Protein AF-A0A950PEP4-F1 (afdb_monomer_lite)

Structure (mmCIF, N/CA/C/O backbone):
data_AF-A0A950PEP4-F1
#
_entry.id   AF-A0A950PEP4-F1
#
loop_
_atom_site.group_PDB
_atom_site.id
_atom_site.type_symbol
_atom_site.label_atom_id
_atom_site.label_alt_id
_atom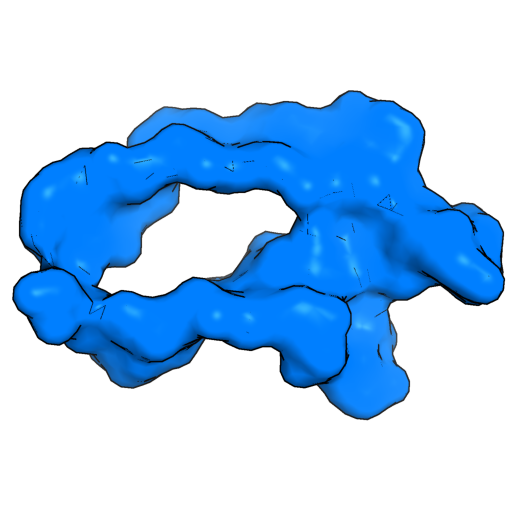_site.label_comp_id
_atom_site.label_asym_id
_atom_site.label_entity_id
_atom_site.label_seq_id
_atom_site.pdbx_PDB_ins_code
_atom_site.Cartn_x
_atom_site.Cartn_y
_atom_site.Cartn_z
_atom_site.occupancy
_atom_site.B_iso_or_equiv
_atom_site.auth_seq_id
_atom_site.auth_comp_id
_atom_site.auth_asym_id
_atom_site.auth_atom_id
_atom_site.pdbx_PDB_model_num
ATOM 1 N N . PHE A 1 1 ? -7.900 0.283 14.087 1.00 64.38 1 PHE A N 1
ATOM 2 C CA . PHE A 1 1 ? -7.400 -0.074 12.743 1.00 64.38 1 PHE A CA 1
ATOM 3 C C . PHE A 1 1 ? -7.588 -1.570 12.534 1.00 64.38 1 PHE A C 1
ATOM 5 O O . PHE A 1 1 ? -7.164 -2.331 13.392 1.00 64.38 1 PHE A O 1
ATOM 12 N N . ARG A 1 2 ? -8.302 -1.985 11.478 1.00 86.69 2 ARG A N 1
ATOM 13 C CA . ARG A 1 2 ? -8.751 -3.382 11.274 1.00 86.69 2 ARG A CA 1
ATOM 14 C C . ARG A 1 2 ? -7.775 -4.246 10.460 1.00 86.69 2 ARG A C 1
ATOM 16 O O . ARG A 1 2 ? -7.888 -5.464 10.494 1.00 86.69 2 ARG A O 1
ATOM 23 N N . ARG A 1 3 ? -6.827 -3.631 9.743 1.00 92.00 3 ARG A N 1
ATOM 24 C CA . ARG A 1 3 ? -5.844 -4.307 8.881 1.00 92.00 3 ARG A CA 1
ATOM 25 C C . ARG A 1 3 ? -4.473 -3.637 8.991 1.00 92.00 3 ARG A C 1
ATOM 27 O O . ARG A 1 3 ? -4.401 -2.436 9.244 1.00 92.00 3 ARG A O 1
ATOM 34 N N . VAL A 1 4 ? -3.410 -4.405 8.765 1.00 95.50 4 VAL A N 1
ATOM 35 C CA . VAL A 1 4 ? -2.026 -3.927 8.630 1.00 95.50 4 VAL A CA 1
ATOM 36 C C . VAL A 1 4 ? -1.755 -3.554 7.175 1.00 95.50 4 VAL A C 1
ATOM 38 O O . VAL A 1 4 ? -1.933 -4.378 6.280 1.00 95.50 4 VAL A O 1
ATOM 41 N N . ILE A 1 5 ? -1.287 -2.333 6.932 1.00 96.25 5 ILE A N 1
ATOM 42 C CA . ILE A 1 5 ? -0.845 -1.899 5.605 1.00 96.25 5 ILE A CA 1
ATOM 43 C C . ILE A 1 5 ? 0.655 -2.178 5.502 1.00 96.25 5 ILE A C 1
ATOM 45 O O . ILE A 1 5 ? 1.420 -1.764 6.375 1.00 96.25 5 ILE A O 1
ATOM 49 N N . ARG A 1 6 ? 1.080 -2.896 4.457 1.00 96.38 6 ARG A N 1
ATOM 50 C CA . ARG A 1 6 ? 2.485 -3.288 4.259 1.00 96.38 6 ARG A CA 1
ATOM 51 C C . ARG A 1 6 ? 3.004 -2.933 2.867 1.00 96.38 6 ARG A C 1
ATOM 53 O O . ARG A 1 6 ? 2.309 -3.110 1.868 1.00 96.38 6 ARG A O 1
ATOM 60 N N . 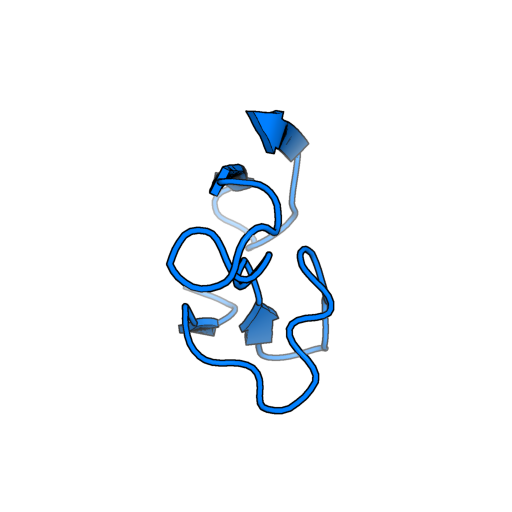GLY A 1 7 ? 4.263 -2.503 2.823 1.00 95.31 7 GLY A N 1
ATOM 61 C CA . GLY A 1 7 ? 4.981 -2.150 1.594 1.00 95.31 7 GLY A CA 1
ATOM 62 C C . GLY A 1 7 ? 5.975 -3.200 1.094 1.00 95.31 7 GLY A C 1
ATOM 63 O O . GLY A 1 7 ? 6.587 -2.969 0.066 1.00 95.31 7 GLY A O 1
ATOM 64 N N . PHE A 1 8 ? 6.156 -4.326 1.796 1.00 96.00 8 PHE A N 1
ATOM 65 C CA . PHE A 1 8 ? 6.944 -5.457 1.294 1.00 96.00 8 PHE A CA 1
ATOM 66 C C . PHE A 1 8 ? 6.025 -6.620 0.940 1.00 96.00 8 PHE A C 1
ATOM 68 O O . PHE A 1 8 ? 5.280 -7.109 1.799 1.00 96.00 8 PHE A O 1
ATOM 75 N N . ASP A 1 9 ? 6.116 -7.085 -0.299 1.00 96.38 9 ASP A N 1
ATOM 76 C CA . ASP A 1 9 ? 5.558 -8.328 -0.801 1.00 96.38 9 ASP A CA 1
ATOM 77 C C . ASP A 1 9 ? 6.600 -9.057 -1.646 1.00 96.38 9 ASP A C 1
ATOM 79 O O . ASP A 1 9 ? 7.075 -8.531 -2.647 1.00 96.38 9 ASP A O 1
ATOM 83 N N . ARG A 1 10 ? 6.942 -10.299 -1.279 1.00 95.62 10 ARG A N 1
ATOM 84 C CA . ARG A 1 10 ? 7.985 -11.072 -1.980 1.00 95.62 10 ARG A CA 1
ATOM 85 C C . ARG A 1 10 ? 7.726 -11.159 -3.487 1.00 95.62 10 ARG A C 1
ATOM 87 O O . ARG A 1 10 ? 8.654 -11.074 -4.289 1.00 95.62 10 ARG A O 1
ATOM 94 N N . ASP A 1 11 ? 6.456 -11.301 -3.842 1.00 96.81 11 ASP A N 1
ATOM 95 C CA . ASP A 1 11 ? 6.014 -11.486 -5.217 1.00 96.81 11 ASP A CA 1
ATOM 96 C C . ASP A 1 11 ? 5.629 -10.145 -5.884 1.00 96.81 11 ASP A C 1
ATOM 98 O O . ASP A 1 11 ? 5.309 -10.143 -7.068 1.00 96.81 11 ASP A O 1
ATOM 102 N N . ARG A 1 12 ? 5.710 -9.010 -5.157 1.00 96.44 12 ARG A N 1
ATOM 103 C CA . ARG A 1 12 ? 5.414 -7.636 -5.627 1.00 96.44 12 ARG A CA 1
ATOM 104 C C . ARG A 1 12 ? 4.081 -7.536 -6.374 1.00 96.44 12 ARG A C 1
ATOM 106 O O . ARG A 1 12 ? 4.002 -7.000 -7.476 1.00 96.44 12 ARG A O 1
ATOM 113 N N . ARG A 1 13 ? 3.030 -8.118 -5.794 1.00 96.88 13 ARG A N 1
ATOM 114 C CA . ARG A 1 13 ? 1.727 -8.287 -6.462 1.00 96.88 13 ARG A CA 1
ATOM 115 C C . ARG A 1 13 ? 0.879 -7.015 -6.497 1.00 96.88 13 ARG A C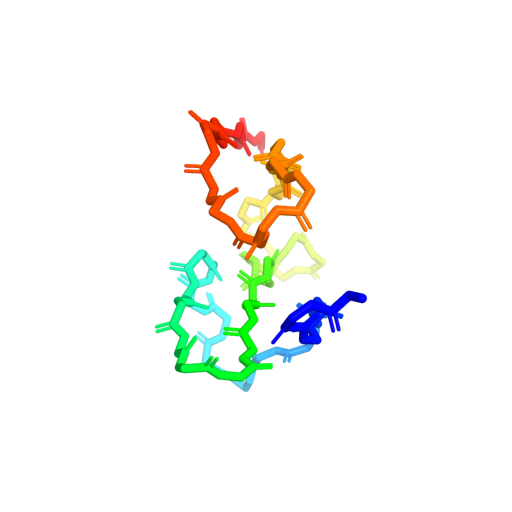 1
ATOM 117 O O . ARG A 1 13 ? -0.212 -7.037 -7.057 1.00 96.88 13 ARG A O 1
ATOM 124 N N . GLY A 1 14 ? 1.336 -5.929 -5.882 1.00 97.62 14 GLY A N 1
ATOM 125 C CA . GLY A 1 14 ? 0.574 -4.697 -5.766 1.00 97.62 14 GLY A CA 1
ATOM 126 C C . GLY A 1 14 ? -0.524 -4.786 -4.711 1.00 97.62 14 GLY A C 1
ATOM 127 O O . GLY A 1 14 ? -0.264 -5.158 -3.564 1.00 97.62 14 GLY A O 1
ATOM 128 N N . LEU A 1 15 ? -1.752 -4.423 -5.094 1.00 97.81 15 LEU A N 1
ATOM 129 C CA . LEU A 1 15 ? -2.904 -4.409 -4.196 1.00 97.81 15 LEU A CA 1
ATOM 130 C C . LEU A 1 15 ? -3.391 -5.833 -3.892 1.00 97.81 15 LEU A C 1
ATOM 132 O O . LEU A 1 15 ? -4.165 -6.418 -4.645 1.00 97.81 15 LEU A O 1
ATOM 136 N N . VAL A 1 16 ? -2.985 -6.371 -2.742 1.00 97.56 16 VAL A N 1
ATOM 137 C CA . VAL A 1 16 ? -3.452 -7.677 -2.246 1.00 97.56 16 VAL A CA 1
ATOM 138 C C . VAL A 1 16 ? -4.123 -7.498 -0.896 1.00 97.56 16 VAL A C 1
ATOM 140 O O . VAL A 1 16 ? -3.476 -7.069 0.057 1.00 97.56 16 VAL A O 1
ATOM 143 N N . GLN A 1 17 ? -5.400 -7.863 -0.805 1.00 96.75 17 GLN A N 1
ATOM 144 C CA . GLN A 1 17 ? -6.178 -7.812 0.432 1.00 96.75 17 GLN A CA 1
ATOM 145 C C . GLN A 1 17 ? -6.298 -9.207 1.053 1.00 96.75 17 GLN A C 1
ATOM 147 O O . GLN A 1 17 ? -6.625 -10.175 0.371 1.00 96.75 17 GLN A O 1
ATOM 152 N N . SER A 1 18 ? -6.063 -9.296 2.357 1.00 93.94 18 SER A N 1
ATOM 153 C CA . SER A 1 18 ? -6.440 -10.427 3.201 1.00 93.94 18 SER A CA 1
ATOM 154 C C . SER A 1 18 ? -7.286 -9.935 4.375 1.00 93.94 18 SER A C 1
ATOM 156 O O . SER A 1 18 ? -7.499 -8.730 4.549 1.00 93.94 18 SER A O 1
ATOM 158 N N . ASP A 1 19 ? -7.746 -10.862 5.211 1.00 93.00 19 ASP A N 1
ATOM 159 C CA . ASP A 1 19 ? -8.570 -10.539 6.380 1.00 93.00 19 ASP A CA 1
ATOM 160 C C . ASP A 1 19 ? -7.901 -9.529 7.321 1.00 93.00 19 ASP A C 1
ATOM 162 O O . ASP A 1 19 ? -8.577 -8.684 7.912 1.00 93.00 19 ASP A O 1
ATOM 166 N N . PHE A 1 20 ? -6.568 -9.572 7.405 1.00 93.50 20 PHE A N 1
ATOM 167 C CA . PHE A 1 20 ? -5.790 -8.801 8.375 1.00 93.50 20 PHE A CA 1
ATOM 168 C C . PHE A 1 20 ? -4.718 -7.904 7.757 1.00 93.50 20 PHE A C 1
ATOM 170 O O . PHE A 1 20 ? -4.109 -7.121 8.485 1.00 93.50 20 PHE A O 1
ATOM 177 N N . ALA A 1 21 ? -4.463 -7.979 6.448 1.00 95.69 21 ALA A N 1
ATOM 178 C CA . ALA A 1 21 ? -3.412 -7.192 5.814 1.00 95.69 21 ALA A CA 1
ATOM 179 C C . ALA A 1 21 ? -3.790 -6.700 4.416 1.00 95.69 21 ALA A C 1
ATOM 181 O O . ALA A 1 21 ? -4.536 -7.350 3.689 1.00 95.69 21 ALA A O 1
ATOM 182 N N . VAL A 1 22 ? -3.216 -5.563 4.025 1.00 97.38 22 VAL A N 1
ATOM 183 C CA . VAL A 1 22 ? -3.260 -5.049 2.654 1.00 97.38 22 VAL A CA 1
ATOM 184 C C . VAL A 1 22 ? -1.836 -4.759 2.197 1.00 97.38 22 VAL A C 1
ATOM 186 O O . VAL A 1 22 ? -1.102 -4.028 2.865 1.00 97.38 22 VAL A O 1
ATOM 189 N N . SER A 1 23 ? -1.426 -5.359 1.081 1.00 98.00 23 SER A N 1
ATOM 190 C CA . SER A 1 23 ? -0.188 -4.986 0.397 1.00 98.00 23 SER A CA 1
ATOM 191 C C . SER A 1 23 ? -0.446 -3.840 -0.569 1.00 98.00 23 SER A C 1
ATOM 193 O O . SER A 1 23 ? -1.485 -3.826 -1.221 1.00 98.00 23 SER A O 1
ATOM 195 N N . LEU A 1 24 ? 0.500 -2.905 -0.642 1.00 98.19 24 LEU A N 1
ATOM 196 C CA . LEU A 1 24 ? 0.597 -1.888 -1.694 1.00 98.19 24 LEU A CA 1
ATOM 197 C C . LEU 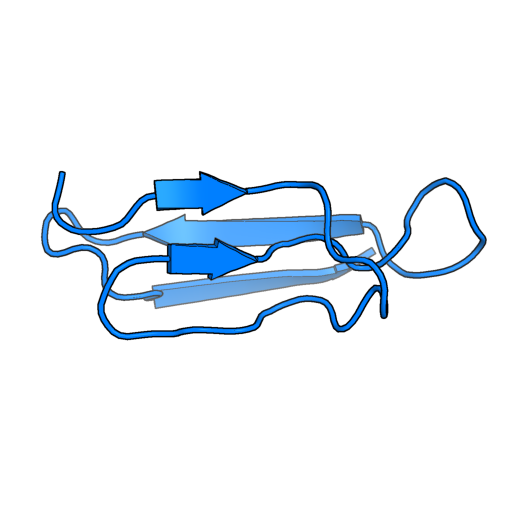A 1 24 ? 1.952 -1.978 -2.418 1.00 98.19 24 LEU A C 1
ATOM 199 O O . LEU A 1 24 ? 2.421 -1.003 -2.996 1.00 98.19 24 LEU A O 1
ATOM 203 N N . ASP A 1 25 ? 2.615 -3.136 -2.355 1.00 98.25 25 ASP A N 1
ATOM 204 C CA . ASP A 1 25 ? 3.930 -3.314 -2.971 1.00 98.25 25 ASP A CA 1
ATOM 205 C C . ASP A 1 25 ? 3.787 -3.688 -4.447 1.00 98.25 25 ASP A C 1
ATOM 207 O O . ASP A 1 25 ? 3.747 -4.866 -4.807 1.00 98.25 25 ASP A O 1
ATOM 211 N N . GLY A 1 26 ? 3.694 -2.666 -5.297 1.00 97.81 26 GLY A N 1
ATOM 212 C CA . GLY A 1 26 ? 3.774 -2.808 -6.752 1.00 97.81 26 GLY A CA 1
ATOM 213 C C . GLY A 1 26 ? 5.207 -2.949 -7.272 1.00 97.81 26 GLY A C 1
ATOM 214 O O . GLY A 1 26 ? 5.408 -3.098 -8.471 1.00 97.81 26 GLY A O 1
ATOM 215 N N . GLY A 1 27 ? 6.227 -2.911 -6.407 1.00 97.94 27 GLY A N 1
ATOM 216 C CA . GLY A 1 27 ? 7.618 -3.002 -6.837 1.00 97.94 27 GLY A CA 1
ATOM 217 C C . GLY A 1 27 ? 8.160 -1.741 -7.519 1.00 97.94 27 GLY A C 1
ATOM 218 O O . GLY A 1 27 ? 8.991 -1.871 -8.416 1.00 97.94 27 GLY A O 1
ATOM 219 N N . ALA A 1 28 ? 7.764 -0.540 -7.077 1.00 97.50 28 ALA A N 1
ATOM 220 C CA . ALA A 1 28 ? 8.229 0.752 -7.613 1.00 97.50 28 ALA A CA 1
ATOM 221 C C . ALA A 1 28 ? 9.761 0.847 -7.788 1.00 97.50 28 ALA A C 1
ATOM 223 O O . ALA A 1 28 ? 10.268 1.255 -8.828 1.00 97.50 28 ALA A O 1
ATOM 224 N N . GLY A 1 29 ? 10.534 0.370 -6.805 1.00 95.81 29 GLY A N 1
ATOM 225 C CA . GLY A 1 29 ? 12.006 0.337 -6.875 1.00 95.81 29 GLY A CA 1
ATOM 226 C C . GLY A 1 29 ? 12.596 -0.765 -7.771 1.00 95.81 29 GLY A C 1
ATOM 227 O O . GLY A 1 29 ? 13.806 -0.985 -7.767 1.00 95.81 29 GLY A O 1
ATOM 228 N N . ARG A 1 30 ? 11.756 -1.526 -8.478 1.00 96.25 30 ARG A N 1
ATOM 229 C CA . ARG A 1 30 ? 12.111 -2.701 -9.293 1.00 96.25 30 ARG A CA 1
ATOM 230 C C . ARG A 1 30 ? 11.484 -2.646 -10.697 1.00 96.25 30 ARG A C 1
ATOM 232 O O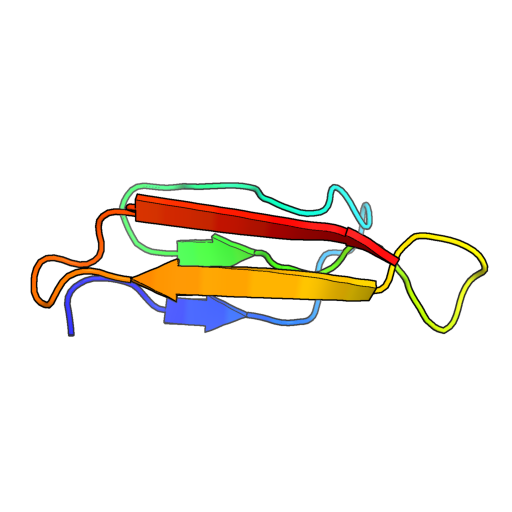 . ARG A 1 30 ? 11.451 -3.676 -11.362 1.00 96.25 30 ARG A O 1
ATOM 239 N N . GLY A 1 31 ? 10.993 -1.481 -11.129 1.00 96.81 31 GLY A N 1
ATOM 240 C CA . GLY A 1 31 ? 10.355 -1.287 -12.438 1.00 96.81 31 GLY A CA 1
ATOM 241 C C . GLY A 1 31 ? 8.862 -1.632 -12.492 1.00 96.81 31 GLY A C 1
ATOM 242 O O . GLY A 1 31 ? 8.301 -1.651 -13.582 1.00 96.81 31 GLY A O 1
ATOM 243 N N . GLY A 1 32 ? 8.231 -1.924 -11.350 1.00 97.38 32 GLY A N 1
ATOM 244 C CA . GLY A 1 32 ? 6.772 -1.989 -11.239 1.00 97.38 32 GLY A CA 1
ATOM 245 C C . GLY A 1 32 ? 6.166 -0.643 -10.815 1.00 97.38 32 GLY A C 1
ATOM 246 O O . GLY A 1 32 ? 6.919 0.310 -10.603 1.00 97.38 32 GLY A O 1
ATOM 247 N N . PRO A 1 33 ? 4.833 -0.540 -10.693 1.00 97.62 33 PRO A N 1
ATOM 248 C CA . PRO A 1 33 ? 4.164 0.725 -10.398 1.00 97.62 33 PRO A CA 1
ATOM 249 C C . PRO A 1 33 ? 4.322 1.177 -8.941 1.00 97.62 33 PRO A C 1
ATOM 251 O O . PRO A 1 33 ? 4.450 0.365 -8.012 1.00 97.62 33 PRO A O 1
ATOM 254 N N . LEU A 1 34 ? 4.237 2.491 -8.727 1.00 98.00 34 LEU A N 1
ATOM 255 C CA . LEU A 1 34 ? 4.015 3.077 -7.406 1.00 98.00 34 LEU A CA 1
ATOM 256 C C . LEU A 1 34 ? 2.517 3.100 -7.103 1.00 98.00 34 LEU A C 1
ATOM 258 O O . LEU A 1 34 ? 1.749 3.729 -7.821 1.00 98.00 34 LEU A O 1
ATOM 262 N N . LEU A 1 35 ? 2.107 2.453 -6.011 1.00 98.31 35 LEU A N 1
ATOM 263 C CA . LEU A 1 35 ? 0.702 2.375 -5.619 1.00 98.31 35 LEU A CA 1
ATOM 264 C C . LEU A 1 35 ? 0.359 3.325 -4.471 1.00 98.31 35 LEU A C 1
ATOM 266 O O . LEU A 1 35 ? 1.121 3.477 -3.514 1.00 98.31 35 LEU A O 1
ATOM 270 N N . ALA A 1 36 ? -0.851 3.875 -4.525 1.00 98.06 36 ALA A N 1
ATOM 271 C CA . ALA A 1 36 ? -1.505 4.562 -3.417 1.00 98.06 36 ALA A CA 1
ATOM 272 C C . ALA A 1 36 ? -2.934 4.028 -3.242 1.00 98.06 36 ALA A C 1
ATOM 274 O O . ALA A 1 36 ? -3.579 3.653 -4.220 1.00 98.06 36 ALA A O 1
ATOM 275 N N . ALA A 1 37 ? -3.446 4.001 -2.009 1.00 97.56 37 ALA A N 1
ATOM 276 C CA . ALA A 1 37 ? -4.814 3.569 -1.728 1.00 97.56 37 ALA A CA 1
ATOM 277 C C . ALA A 1 37 ? -5.486 4.431 -0.653 1.00 97.56 37 ALA A C 1
ATOM 279 O O . ALA A 1 37 ? -4.869 4.795 0.350 1.00 97.56 37 ALA A O 1
ATOM 280 N N . LEU A 1 38 ? -6.769 4.721 -0.867 1.00 97.62 38 LEU A N 1
ATOM 281 C CA . LEU A 1 38 ? -7.658 5.368 0.090 1.00 97.62 38 LEU A CA 1
ATOM 282 C C . LEU A 1 38 ? -8.382 4.299 0.910 1.00 97.62 38 LEU A C 1
ATOM 284 O O . LEU A 1 38 ? -9.026 3.412 0.346 1.00 97.62 38 LEU A O 1
ATOM 288 N N . PHE A 1 39 ? -8.324 4.422 2.235 1.00 96.06 39 PHE A N 1
ATOM 289 C CA . PHE A 1 39 ? -8.969 3.497 3.162 1.00 96.06 39 PHE A CA 1
ATOM 290 C C . PHE A 1 39 ? -10.098 4.174 3.936 1.00 96.06 39 PHE A C 1
ATOM 292 O O . PHE A 1 39 ? -9.921 5.265 4.482 1.00 96.06 39 PHE A O 1
ATOM 299 N N . ALA A 1 40 ? -11.233 3.490 4.053 1.00 95.4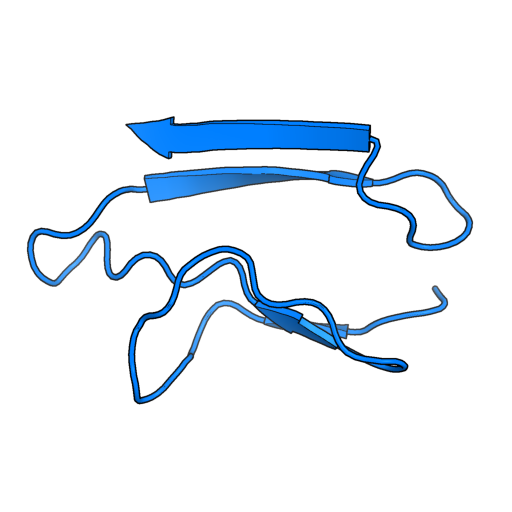4 40 ALA A N 1
ATOM 300 C CA . ALA A 1 40 ? -12.259 3.834 5.028 1.00 95.44 40 ALA A CA 1
ATOM 301 C C . ALA A 1 40 ? -11.808 3.456 6.458 1.00 95.44 40 ALA A C 1
ATOM 303 O O . ALA A 1 40 ? -10.952 2.580 6.632 1.00 95.44 40 ALA A O 1
ATOM 304 N N . PRO A 1 41 ? -12.412 4.029 7.519 1.00 92.19 41 PRO A N 1
ATOM 305 C CA . PRO A 1 41 ? -12.060 3.702 8.908 1.00 92.19 41 PRO A CA 1
ATOM 306 C C . PRO A 1 41 ? -12.207 2.212 9.277 1.00 92.19 41 PRO A C 1
ATOM 308 O O . PRO A 1 41 ? -11.527 1.720 10.181 1.00 92.19 41 PRO A O 1
ATOM 311 N N . ASN A 1 42 ? -13.072 1.478 8.567 1.00 92.12 42 ASN A N 1
ATOM 312 C CA . ASN A 1 42 ? -13.282 0.033 8.726 1.00 92.12 42 ASN A CA 1
ATOM 313 C C . ASN A 1 42 ? -12.193 -0.828 8.035 1.00 92.12 42 ASN A C 1
ATOM 315 O O . ASN A 1 42 ? -12.206 -2.053 8.183 1.00 92.12 42 ASN A O 1
ATOM 319 N N . GLY A 1 43 ? -11.247 -0.214 7.313 1.00 92.25 43 GLY A N 1
ATOM 320 C CA . GLY A 1 43 ? -10.172 -0.886 6.577 1.00 92.25 43 GLY A CA 1
ATOM 321 C C . GLY A 1 43 ? -10.529 -1.320 5.151 1.00 92.25 43 GLY A C 1
ATOM 322 O O . GLY A 1 43 ? -9.720 -2.003 4.518 1.00 92.25 43 GLY A O 1
ATOM 323 N N . GLU A 1 44 ? -11.710 -0.959 4.651 1.00 94.81 44 GLU A N 1
ATOM 324 C CA . GLU A 1 44 ? -12.102 -1.132 3.250 1.00 94.81 44 GLU A CA 1
ATOM 325 C C . GLU A 1 44 ? -11.282 -0.211 2.338 1.00 94.81 44 GLU A C 1
ATOM 327 O O . GLU A 1 44 ? -11.024 0.943 2.683 1.00 94.81 44 GLU A O 1
ATOM 332 N N . VAL A 1 45 ? -10.862 -0.728 1.182 1.00 96.12 45 VAL A N 1
ATOM 333 C CA . VAL A 1 45 ? -10.183 0.058 0.146 1.00 96.12 45 VAL A CA 1
ATOM 334 C C . VAL A 1 45 ? -11.253 0.717 -0.714 1.00 96.12 45 VAL A C 1
ATOM 336 O O . VAL A 1 45 ? -11.983 0.023 -1.415 1.00 96.12 45 VAL A O 1
ATOM 339 N N . LEU A 1 46 ? -11.340 2.043 -0.657 1.00 97.69 46 LEU A N 1
ATOM 340 C CA . LEU A 1 46 ? -12.319 2.815 -1.428 1.00 97.69 46 LEU A CA 1
ATOM 341 C C . LEU A 1 46 ? -11.803 3.168 -2.825 1.00 97.69 46 LEU A C 1
ATOM 343 O O . LEU A 1 46 ? -12.580 3.262 -3.770 1.00 97.69 46 LEU A O 1
ATOM 347 N N . GLN A 1 47 ? -10.494 3.390 -2.951 1.00 98.38 47 GLN A N 1
ATOM 348 C CA . GLN A 1 47 ? -9.852 3.774 -4.206 1.00 98.38 47 GLN A CA 1
ATOM 349 C C . GLN A 1 47 ? -8.378 3.362 -4.203 1.00 98.38 47 GLN A C 1
ATOM 351 O O . GLN A 1 47 ? -7.739 3.348 -3.150 1.00 98.38 47 GLN A O 1
ATOM 356 N N . SER A 1 48 ? -7.830 3.095 -5.387 1.00 97.94 48 SER A N 1
ATOM 357 C CA . SER A 1 48 ? -6.394 2.935 -5.625 1.00 97.94 48 SER A CA 1
ATOM 358 C C . SER A 1 48 ? -5.933 3.733 -6.843 1.00 97.94 48 SER A C 1
ATOM 360 O O . SER A 1 48 ? -6.710 3.943 -7.774 1.00 97.94 48 SER A O 1
ATOM 362 N N . LEU A 1 49 ? -4.673 4.162 -6.823 1.00 98.25 49 LEU A N 1
ATOM 363 C CA . LEU A 1 49 ? -3.975 4.847 -7.913 1.00 98.25 49 LEU A CA 1
ATOM 364 C C . LEU A 1 49 ? -2.637 4.144 -8.187 1.00 98.25 49 LEU A C 1
ATOM 366 O O . LEU A 1 49 ? -2.035 3.606 -7.254 1.00 98.25 49 LEU A O 1
ATOM 370 N N . GLU A 1 50 ? -2.172 4.200 -9.435 1.00 97.12 50 GLU A N 1
ATOM 371 C CA . GLU A 1 50 ? -0.863 3.699 -9.873 1.00 97.12 50 GLU A CA 1
ATOM 372 C C . GLU A 1 50 ? -0.138 4.714 -10.773 1.00 97.12 50 GLU A C 1
ATOM 374 O O . GLU A 1 50 ? -0.794 5.514 -11.446 1.00 97.12 50 GLU A O 1
ATOM 379 N N . ALA A 1 51 ? 1.199 4.696 -10.748 1.00 93.94 51 ALA A N 1
ATOM 380 C CA . ALA A 1 51 ? 2.091 5.526 -11.565 1.00 93.94 51 ALA A CA 1
ATOM 381 C C . ALA A 1 51 ? 3.350 4.758 -11.983 1.00 93.94 51 ALA A C 1
ATOM 383 O O . ALA A 1 51 ? 3.801 3.900 -11.183 1.00 93.94 51 ALA A O 1
#

Radius of gyration: 10.63 Å; chains: 1; bounding box: 25×17×25 Å

Sequence (51 aa):
FRRVIRGFDRDRRGLVQSDFAVSLDGGAGRGGPLLAALFAPNGEVLQSLEA

Foldseek 3Di:
DQADEDQDDPVQPAFDDDRHYTYRRQPPVPPGWRKDFDADPNGDTPDMDTD

Secondary structure (DSSP, 8-state):
--SEEES--TT--EEEE-SSEEEEE--GGGTSPPEEEEE-TTS-EEEEEE-

pLDDT: mean 95.52, std 4.93, range [64.38, 98.38]